Protein AF-A0A963B885-F1 (afdb_monomer_lite)

Foldseek 3Di:
DVLLVVLLVCLVVVNLVSNLVSLVVLLVVLVVCVVCLLVFFFPDPDDPDPPFTWGFDDKDKDKDAPPDDDPQLVVLQVVLVVCVVVVNNVVSQVSNVVSVIFMKMKTWIFRSVLSNVLSVVLSVCSVVVNSVVSNVSSVVRVVRTDIDMGRPVGGTDRNNVD

Sequence (162 aa):
MQNVRGARLAIFNGIPDKAQVYTDAAATRVVAALKDVDKYALDIKKPVQEGEEYVPMHASLGIVEGFVPDETKMKHIAKANEHLHKGETKKAVEVLKLGAIDVALSTELVPLKSAKSHIDEAVRLIGDGKYYEANLALKALEDAVVIETFAVDAIPKTKAGS

Secondary structure (DSSP, 8-state):
-HHHHHHHHHHHTT-HHHHHHHHHHHHHHHHHHHHTHHHH-B--SS-SSTT--EEEEEEEEEEE------HHHHHHHHHHHHHHHTT-HHHHHHHHHHTT-EEEEEEEEEEHHHHHHHHHHHHHHHHTT-HHHHHHHHHHHHHTPEEEEEEGGGPPPBGGG-

pLDDT: mean 93.11, std 7.22, range [56.59, 98.81]

Radius of gyration: 20.45 Å; chains: 1; bounding box: 46×26×53 Å

Structure (mmCIF, N/CA/C/O backbone):
data_AF-A0A963B885-F1
#
_entry.id   AF-A0A963B885-F1
#
loop_
_atom_site.group_PDB
_atom_site.id
_atom_site.type_symbol
_atom_site.label_atom_id
_atom_site.label_alt_id
_atom_site.label_comp_id
_atom_site.label_asym_id
_atom_site.label_entity_id
_atom_site.label_seq_id
_atom_site.pdbx_PDB_ins_code
_atom_site.Cartn_x
_atom_site.Cartn_y
_atom_site.Cartn_z
_atom_site.occupancy
_atom_site.B_iso_or_equiv
_atom_site.auth_seq_id
_atom_site.auth_comp_id
_atom_site.auth_asym_id
_atom_site.auth_atom_id
_atom_site.pdbx_PDB_model_num
ATOM 1 N N . MET A 1 1 ? -1.799 1.175 6.228 1.00 93.81 1 MET A N 1
ATOM 2 C CA . MET A 1 1 ? -1.186 -0.123 6.595 1.00 93.81 1 MET A CA 1
ATOM 3 C C . MET A 1 1 ? -0.156 -0.074 7.724 1.00 93.81 1 MET A C 1
ATOM 5 O O . MET A 1 1 ? -0.292 -0.874 8.636 1.00 93.81 1 MET A O 1
ATOM 9 N N . GLN A 1 2 ? 0.838 0.828 7.751 1.00 95.94 2 GLN A N 1
ATOM 10 C CA . GLN A 1 2 ? 1.865 0.809 8.819 1.00 95.94 2 GLN A CA 1
ATOM 11 C C . GLN A 1 2 ? 1.286 0.843 10.248 1.00 95.94 2 GLN A C 1
ATOM 13 O O . GLN A 1 2 ? 1.684 0.034 11.079 1.00 95.94 2 GLN A O 1
ATOM 18 N N . ASN A 1 3 ? 0.314 1.719 10.528 1.00 98.12 3 ASN A N 1
ATOM 19 C CA . ASN A 1 3 ? -0.322 1.741 11.851 1.00 98.12 3 ASN A CA 1
ATOM 20 C C . ASN A 1 3 ? -1.171 0.494 12.129 1.00 98.12 3 ASN A C 1
ATOM 22 O O . ASN A 1 3 ? -1.257 0.084 13.272 1.00 98.12 3 ASN A O 1
ATOM 26 N N . VAL A 1 4 ? -1.765 -0.133 11.109 1.00 98.12 4 VAL A N 1
ATOM 27 C CA . VAL A 1 4 ? -2.512 -1.395 11.273 1.00 98.12 4 VAL A CA 1
ATOM 28 C C . VAL A 1 4 ? -1.558 -2.478 11.786 1.00 98.12 4 VAL A C 1
ATOM 30 O O . VAL A 1 4 ? -1.791 -3.047 12.850 1.00 98.12 4 VAL A O 1
ATOM 33 N N . ARG A 1 5 ? -0.406 -2.652 11.120 1.00 97.94 5 ARG A N 1
ATOM 34 C CA . ARG A 1 5 ? 0.671 -3.562 11.556 1.00 97.94 5 ARG A CA 1
ATOM 35 C C . ARG A 1 5 ? 1.181 -3.205 12.959 1.00 97.94 5 ARG A C 1
ATOM 37 O O . ARG A 1 5 ? 1.343 -4.080 13.806 1.00 97.94 5 ARG A O 1
ATOM 44 N N . GLY A 1 6 ? 1.395 -1.913 13.220 1.00 98.44 6 GLY A N 1
ATOM 45 C CA . GLY A 1 6 ? 1.826 -1.402 14.525 1.00 98.44 6 GLY A CA 1
ATOM 46 C C . GLY A 1 6 ? 0.830 -1.690 15.652 1.00 98.44 6 GLY A C 1
ATOM 47 O O . GLY A 1 6 ? 1.240 -2.111 16.730 1.00 98.44 6 GLY A O 1
ATOM 48 N N . ALA A 1 7 ? -0.470 -1.532 15.396 1.00 98.69 7 ALA A N 1
ATOM 49 C CA . ALA A 1 7 ? -1.534 -1.832 16.348 1.00 98.69 7 ALA A CA 1
ATOM 50 C C . ALA A 1 7 ? -1.575 -3.324 16.691 1.00 98.69 7 ALA A C 1
ATOM 52 O O . ALA A 1 7 ? -1.591 -3.675 17.869 1.00 98.69 7 ALA A O 1
ATOM 53 N N . ARG A 1 8 ? -1.498 -4.204 15.682 1.00 98.56 8 ARG A N 1
ATOM 54 C CA . ARG A 1 8 ? -1.442 -5.660 15.894 1.00 98.56 8 ARG A CA 1
ATOM 55 C C . ARG A 1 8 ? -0.245 -6.062 16.759 1.00 98.56 8 ARG A C 1
ATOM 57 O O . ARG A 1 8 ? -0.405 -6.814 17.715 1.00 98.56 8 ARG A O 1
ATOM 64 N N . LEU A 1 9 ? 0.943 -5.520 16.477 1.00 98.56 9 LEU A N 1
ATOM 65 C CA . LEU A 1 9 ? 2.138 -5.764 17.294 1.00 98.56 9 LEU A CA 1
ATOM 66 C C . LEU A 1 9 ? 1.984 -5.232 18.726 1.00 98.56 9 LEU A C 1
ATOM 68 O O . LEU A 1 9 ? 2.373 -5.907 19.675 1.00 98.56 9 LEU A O 1
ATOM 72 N N . ALA A 1 10 ? 1.407 -4.042 18.900 1.00 98.56 10 ALA A N 1
ATOM 73 C CA . ALA A 1 10 ? 1.169 -3.464 20.220 1.00 98.56 10 ALA A CA 1
ATOM 74 C C . ALA A 1 10 ? 0.186 -4.301 21.057 1.00 98.56 10 ALA A C 1
ATOM 76 O O . ALA A 1 10 ? 0.433 -4.492 22.247 1.00 98.56 10 ALA A O 1
ATOM 77 N N . ILE A 1 11 ? -0.864 -4.853 20.433 1.00 98.25 11 ILE A N 1
ATOM 78 C CA . ILE A 1 11 ? -1.796 -5.800 21.067 1.00 98.25 11 ILE A CA 1
ATOM 79 C C . ILE A 1 11 ? -1.035 -7.010 21.623 1.00 98.25 11 ILE A C 1
ATOM 81 O O . ILE A 1 11 ? -1.131 -7.298 22.814 1.00 98.25 11 ILE A O 1
ATOM 85 N N . PHE A 1 12 ? -0.241 -7.692 20.791 1.00 97.19 12 PHE A N 1
ATOM 86 C CA . PHE A 1 12 ? 0.478 -8.901 21.216 1.00 97.19 12 PHE A CA 1
ATOM 87 C C . PHE A 1 12 ? 1.560 -8.636 22.263 1.00 97.19 12 PHE A C 1
ATOM 89 O O . PHE A 1 12 ? 1.823 -9.493 23.102 1.00 97.19 12 PHE A O 1
ATOM 96 N N . ASN A 1 13 ? 2.153 -7.444 22.249 1.00 98.06 13 ASN A N 1
ATOM 97 C CA . ASN A 1 13 ? 3.158 -7.044 23.228 1.00 98.06 13 ASN A CA 1
ATOM 98 C C . ASN A 1 13 ? 2.553 -6.536 24.549 1.00 98.06 13 ASN A C 1
ATOM 100 O O . ASN A 1 13 ? 3.296 -6.061 25.406 1.00 98.06 13 ASN A O 1
ATOM 104 N N . GLY A 1 14 ? 1.227 -6.602 24.720 1.00 97.31 14 GLY A N 1
ATOM 105 C CA . GLY A 1 14 ? 0.556 -6.168 25.945 1.00 97.31 14 GLY A CA 1
ATOM 106 C C . GLY A 1 14 ? 0.586 -4.653 26.156 1.00 97.31 14 GLY A C 1
ATOM 107 O O . GLY A 1 14 ? 0.612 -4.198 27.295 1.00 97.31 14 GLY A O 1
ATOM 108 N N . ILE A 1 15 ? 0.599 -3.865 25.073 1.00 97.75 15 ILE A N 1
ATOM 109 C CA . ILE A 1 15 ? 0.635 -2.395 25.115 1.00 97.75 15 ILE A CA 1
ATOM 110 C C . ILE A 1 15 ? -0.640 -1.815 24.468 1.00 97.75 15 ILE A C 1
ATOM 112 O O . ILE A 1 15 ? -0.565 -1.185 23.404 1.00 97.75 15 ILE A O 1
ATOM 116 N N . PRO A 1 16 ? -1.826 -2.029 25.070 1.00 93.75 16 PRO A N 1
ATOM 117 C CA . PRO A 1 16 ? -3.112 -1.681 24.461 1.00 93.75 16 PRO A CA 1
ATOM 118 C C . PRO A 1 16 ? -3.268 -0.179 24.187 1.00 93.75 16 PRO A C 1
ATOM 120 O O . PRO A 1 16 ? -3.799 0.188 23.143 1.00 93.75 16 PRO A O 1
ATOM 123 N N . ASP A 1 17 ? -2.700 0.692 25.025 1.00 97.12 17 ASP A N 1
ATOM 124 C CA . ASP A 1 17 ? -2.729 2.146 24.802 1.00 97.12 17 ASP A CA 1
ATOM 125 C C . ASP A 1 17 ? -2.064 2.535 23.473 1.00 97.12 17 ASP A C 1
ATOM 127 O O . ASP A 1 17 ? -2.566 3.371 22.722 1.00 97.12 17 ASP A O 1
ATOM 131 N N . LYS A 1 18 ? -0.945 1.881 23.124 1.00 98.19 18 LYS A N 1
ATOM 132 C CA . LYS A 1 18 ? -0.294 2.095 21.823 1.00 98.19 18 LYS A CA 1
ATOM 133 C C . LYS A 1 18 ? -1.115 1.504 20.684 1.00 98.19 18 LYS A C 1
ATOM 135 O O . LYS A 1 18 ? -1.148 2.094 19.606 1.00 98.19 18 LYS A O 1
ATOM 140 N N . ALA A 1 19 ? -1.773 0.366 20.905 1.00 98.50 19 ALA A N 1
ATOM 141 C CA . ALA A 1 19 ? -2.658 -0.217 19.904 1.00 98.50 19 ALA A CA 1
ATOM 142 C C . ALA A 1 19 ? -3.811 0.729 19.555 1.00 98.50 19 ALA A C 1
ATOM 144 O O . ALA A 1 19 ? -4.089 0.924 18.371 1.00 98.50 19 ALA A O 1
ATOM 145 N N . GLN A 1 20 ? -4.409 1.374 20.561 1.00 98.31 20 GLN A N 1
ATOM 146 C CA . GLN A 1 20 ? -5.441 2.391 20.375 1.00 98.31 20 GLN A CA 1
ATOM 147 C C . GLN A 1 20 ? -4.910 3.567 19.546 1.00 98.31 20 GLN A C 1
ATOM 149 O O . GLN A 1 20 ? -5.459 3.864 18.489 1.00 98.31 20 GLN A O 1
ATOM 154 N N . VAL A 1 21 ? -3.771 4.154 19.943 1.00 98.56 21 VAL A N 1
ATOM 155 C CA . VAL A 1 21 ? -3.140 5.272 19.213 1.00 98.56 21 VAL A CA 1
ATOM 156 C C . VAL A 1 21 ? -2.901 4.931 17.742 1.00 98.56 21 VAL A C 1
ATOM 158 O O . VAL A 1 21 ? -3.214 5.724 16.854 1.00 98.56 21 VAL A O 1
ATOM 161 N N . TYR A 1 22 ? -2.353 3.749 17.456 1.00 98.75 22 TYR A N 1
ATOM 162 C CA . TYR A 1 22 ? -2.125 3.324 16.080 1.00 98.75 22 TYR A CA 1
ATOM 163 C C . TYR A 1 22 ? -3.439 3.112 15.315 1.00 98.75 22 TYR A C 1
ATOM 165 O O . TYR A 1 22 ? -3.549 3.534 14.160 1.00 98.75 22 TYR A O 1
ATOM 173 N N . THR A 1 23 ? -4.443 2.503 15.942 1.00 98.62 23 THR A N 1
ATOM 174 C CA . THR A 1 23 ? -5.729 2.217 15.294 1.00 98.62 23 THR A CA 1
ATOM 175 C C . THR A 1 23 ? -6.499 3.506 14.992 1.00 98.62 23 THR A C 1
ATOM 177 O O . THR A 1 23 ? -6.944 3.688 13.860 1.00 98.62 23 THR A O 1
ATOM 180 N N . ASP A 1 24 ? -6.525 4.474 15.908 1.00 98.62 24 ASP A N 1
ATOM 181 C CA . ASP A 1 24 ? -7.136 5.796 15.691 1.00 98.62 24 ASP A CA 1
ATOM 182 C C . ASP A 1 24 ? -6.426 6.583 14.584 1.00 98.62 24 ASP A C 1
ATOM 184 O O . ASP A 1 24 ? -7.038 7.247 13.736 1.00 98.62 24 ASP A O 1
ATOM 188 N N . ALA A 1 25 ? -5.099 6.466 14.535 1.00 98.62 25 ALA A N 1
ATOM 189 C CA . ALA A 1 25 ? -4.297 7.071 13.488 1.00 98.62 25 ALA A CA 1
ATOM 190 C C . ALA A 1 25 ? -4.527 6.397 12.120 1.00 98.62 25 ALA A C 1
ATOM 192 O O . ALA A 1 25 ? -4.359 7.046 11.081 1.00 98.62 25 ALA A O 1
ATOM 193 N N . ALA A 1 26 ? -4.887 5.110 12.082 1.00 98.25 26 ALA A N 1
ATOM 194 C CA . ALA A 1 26 ? -5.348 4.433 10.870 1.00 98.25 26 ALA A CA 1
ATOM 195 C C . ALA A 1 26 ? -6.760 4.899 10.477 1.00 98.25 26 ALA A C 1
ATOM 197 O O . ALA A 1 26 ? -6.972 5.221 9.308 1.00 98.25 26 ALA A O 1
ATOM 198 N N . ALA A 1 27 ? -7.674 5.029 11.445 1.00 98.44 27 ALA A N 1
ATOM 199 C CA . ALA A 1 27 ? -9.052 5.481 11.241 1.00 98.44 27 ALA A CA 1
ATOM 200 C C . ALA A 1 27 ? -9.101 6.891 10.635 1.00 98.44 27 ALA A C 1
ATOM 202 O O . ALA A 1 27 ? -9.765 7.140 9.629 1.00 98.44 27 ALA A O 1
ATOM 203 N N . THR A 1 28 ? -8.290 7.801 11.173 1.00 98.31 28 THR A N 1
ATOM 204 C CA . THR A 1 28 ? -8.151 9.161 10.635 1.00 98.31 28 THR A CA 1
ATOM 205 C C . THR A 1 28 ? -7.672 9.144 9.179 1.00 98.31 28 THR A C 1
ATOM 207 O O . THR A 1 28 ? -8.198 9.866 8.331 1.00 98.31 28 THR A O 1
ATOM 210 N N . ARG A 1 29 ? -6.684 8.295 8.862 1.00 96.38 29 ARG A N 1
ATOM 211 C CA . ARG A 1 29 ? -6.100 8.217 7.514 1.00 96.38 29 ARG A CA 1
ATOM 212 C C . ARG A 1 29 ? -7.047 7.591 6.497 1.00 96.38 29 ARG A C 1
ATOM 214 O O . ARG A 1 29 ? -7.102 8.086 5.378 1.00 96.38 29 ARG A O 1
ATOM 221 N N . VAL A 1 30 ? -7.790 6.543 6.858 1.00 96.38 30 VAL A N 1
ATOM 222 C CA . VAL A 1 30 ? -8.735 5.911 5.921 1.00 96.38 30 VAL A CA 1
ATOM 223 C C . VAL A 1 30 ? -9.912 6.838 5.608 1.00 96.38 30 VAL A C 1
ATOM 225 O O . VAL A 1 30 ? -10.336 6.915 4.460 1.00 96.38 30 VAL A O 1
ATOM 228 N N . VAL A 1 31 ? -10.372 7.638 6.578 1.00 96.94 31 VAL A N 1
ATOM 229 C CA . VAL A 1 31 ? -11.375 8.690 6.334 1.00 96.94 31 VAL A CA 1
ATOM 230 C C . VAL A 1 31 ? -10.840 9.765 5.388 1.00 96.94 31 VAL A C 1
ATOM 232 O O . VAL A 1 31 ? -11.565 10.201 4.497 1.00 96.94 31 VAL A O 1
ATOM 235 N N . ALA A 1 32 ? -9.586 10.193 5.552 1.00 95.50 32 ALA A N 1
ATOM 236 C CA . ALA A 1 32 ? -8.964 11.130 4.617 1.00 95.50 32 ALA A CA 1
ATOM 237 C C . ALA A 1 32 ? -8.843 10.525 3.207 1.00 95.50 32 ALA A C 1
ATOM 239 O O . ALA A 1 32 ? -9.246 11.162 2.240 1.00 95.50 32 ALA A O 1
ATOM 240 N N . ALA A 1 33 ? -8.384 9.275 3.097 1.00 93.88 33 ALA A N 1
ATOM 241 C CA . ALA A 1 33 ? -8.265 8.576 1.818 1.00 93.88 33 ALA A CA 1
ATOM 242 C C . ALA A 1 33 ? -9.614 8.437 1.096 1.00 93.88 33 ALA A C 1
ATOM 244 O O . ALA A 1 33 ? -9.674 8.621 -0.113 1.00 93.88 33 ALA A O 1
ATOM 245 N N . LEU A 1 34 ? -10.704 8.185 1.829 1.00 94.44 34 LEU A N 1
ATOM 246 C CA . LEU A 1 34 ? -12.054 8.132 1.262 1.00 94.44 34 LEU A CA 1
ATOM 247 C C . LEU A 1 34 ? -12.532 9.479 0.704 1.00 94.44 34 LEU A C 1
ATOM 249 O O . LEU A 1 34 ? -13.272 9.492 -0.273 1.00 94.44 34 LEU A O 1
ATOM 253 N N . LYS A 1 35 ? -12.121 10.611 1.290 1.00 94.94 35 LYS A N 1
ATOM 254 C CA . LYS A 1 35 ? -12.469 11.947 0.765 1.00 94.94 35 LYS A CA 1
ATOM 255 C C . LYS A 1 35 ? -11.763 12.256 -0.551 1.00 94.94 35 LYS A C 1
ATOM 257 O O . LYS A 1 35 ? -12.312 12.970 -1.381 1.00 94.94 35 LYS A O 1
ATOM 262 N N . ASP A 1 36 ? -10.556 11.729 -0.718 1.00 93.25 36 ASP A N 1
ATOM 263 C CA . ASP A 1 36 ? -9.730 11.921 -1.907 1.00 93.25 36 ASP A CA 1
ATOM 264 C C . ASP A 1 36 ? -9.739 10.692 -2.834 1.00 93.25 36 ASP A C 1
ATOM 266 O O . ASP A 1 36 ? -8.868 10.566 -3.695 1.00 93.25 36 ASP A O 1
ATOM 270 N N . VAL A 1 37 ? -10.707 9.780 -2.674 1.00 91.94 37 VAL A N 1
ATOM 271 C CA . VAL A 1 37 ? -10.699 8.475 -3.350 1.00 91.94 37 VAL A CA 1
ATOM 272 C C . VAL A 1 37 ? -10.619 8.610 -4.866 1.00 91.94 37 VAL A C 1
ATOM 274 O O . VAL A 1 37 ? -9.783 7.956 -5.477 1.00 91.94 37 VAL A O 1
ATOM 277 N N . ASP A 1 38 ? -11.360 9.539 -5.469 1.00 90.31 38 ASP A N 1
ATOM 278 C CA . ASP A 1 38 ? -11.358 9.739 -6.923 1.00 90.31 38 ASP A CA 1
ATOM 279 C C . ASP A 1 38 ? -9.975 10.130 -7.470 1.00 90.31 38 ASP A C 1
ATOM 281 O O . ASP A 1 38 ? -9.634 9.812 -8.610 1.00 90.31 38 ASP A O 1
ATOM 285 N N . LYS A 1 39 ? -9.142 10.792 -6.655 1.00 91.38 39 LYS A N 1
ATOM 286 C CA . LYS A 1 39 ? -7.793 11.222 -7.056 1.00 91.38 39 LYS A CA 1
ATOM 287 C C . LYS A 1 39 ? -6.816 10.056 -7.144 1.00 91.38 39 LYS A C 1
ATOM 289 O O . LYS A 1 39 ? -5.882 10.121 -7.943 1.00 91.38 39 LYS A O 1
ATOM 294 N N . TYR A 1 40 ? -7.006 9.031 -6.316 1.00 90.81 40 TYR A N 1
ATOM 295 C CA . TYR A 1 40 ? -6.012 7.978 -6.101 1.00 90.81 40 TYR A CA 1
ATOM 296 C C . TYR A 1 40 ? -6.493 6.579 -6.479 1.00 90.81 40 TYR A C 1
ATOM 298 O O . TYR A 1 40 ? -5.657 5.715 -6.735 1.00 90.81 40 TYR A O 1
ATOM 306 N N . ALA A 1 41 ? -7.803 6.340 -6.523 1.00 92.44 41 ALA A N 1
ATOM 307 C CA . ALA A 1 41 ? -8.358 5.055 -6.907 1.00 92.44 41 ALA A CA 1
ATOM 308 C C . ALA A 1 41 ? -7.989 4.744 -8.354 1.00 92.44 41 ALA A C 1
ATOM 310 O O . ALA A 1 41 ? -8.156 5.587 -9.241 1.00 92.44 41 ALA A O 1
ATOM 311 N N . LEU A 1 42 ? -7.468 3.542 -8.583 1.00 90.44 42 LEU A N 1
ATOM 312 C CA . LEU A 1 42 ? -7.129 3.080 -9.923 1.00 90.44 42 LEU A CA 1
ATOM 313 C C . LEU A 1 42 ? -8.396 2.644 -10.657 1.00 90.44 42 LEU A C 1
ATOM 315 O O . LEU A 1 42 ? -9.245 1.950 -10.094 1.00 90.44 42 LEU A O 1
ATOM 319 N N . ASP A 1 43 ? -8.493 2.998 -11.935 1.00 87.62 43 ASP A N 1
ATOM 320 C CA . ASP A 1 43 ? -9.496 2.438 -12.837 1.00 87.62 43 ASP A CA 1
ATOM 321 C C . ASP A 1 43 ? -9.054 1.039 -13.290 1.00 87.62 43 ASP A C 1
ATOM 323 O O . ASP A 1 43 ? -8.444 0.836 -14.345 1.00 87.62 43 ASP A O 1
ATOM 327 N N . ILE A 1 44 ? -9.284 0.056 -12.418 1.00 83.00 44 ILE A N 1
ATOM 328 C CA . ILE A 1 44 ? -9.008 -1.351 -12.697 1.00 83.00 44 ILE A CA 1
ATOM 329 C C . ILE A 1 44 ? -10.242 -2.016 -13.307 1.00 83.00 44 ILE A C 1
ATOM 331 O O . ILE A 1 44 ? -11.338 -1.985 -12.756 1.00 83.00 44 ILE A O 1
ATOM 335 N N . LYS A 1 45 ? -10.056 -2.698 -14.443 1.00 69.38 45 LYS A N 1
ATOM 336 C CA . LYS A 1 45 ? -11.156 -3.337 -15.193 1.00 69.38 45 LYS A CA 1
ATOM 337 C C . LYS A 1 45 ? -11.874 -4.459 -14.431 1.00 69.38 45 LYS A C 1
ATOM 339 O O . LYS A 1 45 ? -12.939 -4.892 -14.864 1.00 69.38 45 LYS A O 1
ATOM 344 N N . LYS A 1 46 ? -11.267 -4.988 -13.365 1.00 68.38 46 LYS A N 1
ATOM 345 C CA . LYS A 1 46 ? -11.785 -6.103 -12.561 1.00 68.38 46 LYS A CA 1
ATOM 346 C C . LYS A 1 46 ? -11.469 -5.868 -11.080 1.00 68.38 46 LYS A C 1
ATOM 348 O O . LYS A 1 46 ? -10.456 -6.376 -10.605 1.00 68.38 46 LYS A O 1
ATOM 353 N N . PRO A 1 47 ? -12.281 -5.088 -10.352 1.00 64.81 47 PRO A N 1
ATOM 354 C CA . PRO A 1 47 ? -12.150 -5.037 -8.903 1.00 64.81 47 PRO A CA 1
ATOM 355 C C . PRO A 1 47 ? -12.391 -6.440 -8.327 1.00 64.81 47 PRO A C 1
ATOM 357 O O . PRO A 1 47 ? -13.302 -7.144 -8.764 1.00 64.81 47 PRO A O 1
ATOM 360 N N . VAL A 1 48 ? -11.562 -6.861 -7.367 1.00 68.81 48 VAL A N 1
ATOM 361 C CA . VAL A 1 48 ? -11.685 -8.189 -6.729 1.00 68.81 48 VAL A CA 1
ATOM 362 C C . VAL A 1 48 ? -12.999 -8.297 -5.942 1.00 68.81 48 VAL A C 1
ATOM 364 O O . VAL A 1 48 ? -13.542 -9.390 -5.791 1.00 68.81 48 VAL A O 1
ATOM 367 N N . GLN A 1 49 ? -13.543 -7.163 -5.491 1.00 73.44 49 GLN A N 1
ATOM 368 C CA . GLN A 1 49 ? -14.833 -7.058 -4.815 1.00 73.44 49 GLN A CA 1
ATOM 369 C C . GLN A 1 49 ? -15.683 -5.935 -5.418 1.00 73.44 49 GLN A C 1
ATOM 371 O O . GLN A 1 49 ? -15.201 -4.832 -5.680 1.00 73.44 49 GLN A O 1
ATOM 376 N N . GLU A 1 50 ? -16.966 -6.218 -5.641 1.00 76.75 50 GLU A N 1
ATOM 377 C CA . GLU A 1 50 ? -17.911 -5.251 -6.195 1.00 76.75 50 GLU A CA 1
ATOM 378 C C . GLU A 1 50 ? -18.142 -4.081 -5.228 1.00 76.75 50 GLU A C 1
ATOM 380 O O . GLU A 1 50 ? -18.285 -4.262 -4.020 1.00 76.75 50 GLU A O 1
ATOM 385 N N . GLY A 1 51 ? -18.176 -2.860 -5.764 1.00 81.69 51 GLY A N 1
ATOM 386 C CA . GLY A 1 51 ? -18.404 -1.647 -4.979 1.00 81.69 51 GLY A CA 1
ATOM 387 C C . GLY A 1 51 ? -17.192 -1.147 -4.186 1.00 81.69 51 GLY A C 1
ATOM 388 O O . GLY A 1 51 ? -17.325 -0.118 -3.515 1.00 81.69 51 GLY A O 1
ATOM 389 N N . GLU A 1 52 ? -16.037 -1.812 -4.270 1.00 89.19 52 GLU A N 1
ATOM 390 C CA . GLU A 1 52 ? -14.783 -1.346 -3.675 1.00 89.19 52 GLU A CA 1
ATOM 391 C C . GLU A 1 52 ? -14.026 -0.364 -4.570 1.00 89.19 52 GLU A C 1
ATOM 393 O O . GLU A 1 52 ? -14.033 -0.452 -5.799 1.00 89.19 52 GLU A O 1
ATOM 398 N N . GLU A 1 53 ? -13.329 0.557 -3.911 1.00 91.38 53 GLU A N 1
ATOM 399 C CA . GLU A 1 53 ? -12.379 1.473 -4.533 1.00 91.38 53 GLU A CA 1
ATOM 400 C C . GLU A 1 53 ? -10.974 1.100 -4.077 1.00 91.38 53 GLU A C 1
ATOM 402 O O . GLU A 1 53 ? -10.685 1.093 -2.875 1.00 91.38 53 GLU A O 1
ATOM 407 N N . TYR A 1 54 ? -10.104 0.794 -5.037 1.00 92.94 54 TYR A N 1
ATOM 408 C CA . TYR A 1 54 ? -8.754 0.321 -4.765 1.00 92.94 54 TYR A CA 1
ATOM 409 C C . TYR A 1 54 ? -7.747 1.453 -4.892 1.00 92.94 54 TYR A C 1
ATOM 411 O O . TYR A 1 54 ? -7.520 1.981 -5.983 1.00 92.94 54 TYR A O 1
ATOM 419 N N . VAL A 1 55 ? -7.113 1.792 -3.772 1.00 93.75 55 VAL A N 1
ATOM 420 C CA . VAL A 1 55 ? -6.064 2.814 -3.721 1.00 93.75 55 VAL A CA 1
ATOM 421 C C . VAL A 1 55 ? -4.693 2.152 -3.561 1.00 93.75 55 VAL A C 1
ATOM 423 O O . VAL A 1 55 ? -4.516 1.347 -2.640 1.00 93.75 55 VAL A O 1
ATOM 426 N N . PRO A 1 56 ? -3.708 2.489 -4.415 1.00 93.44 56 PRO A N 1
ATOM 427 C CA . PRO A 1 56 ? -2.354 1.977 -4.298 1.00 93.44 56 PRO A CA 1
ATOM 428 C C . PRO A 1 56 ? -1.654 2.643 -3.110 1.00 93.44 56 PRO A C 1
ATOM 430 O O . PRO A 1 56 ? -1.597 3.869 -3.011 1.00 93.44 56 PRO A O 1
ATOM 433 N N . MET A 1 57 ? -1.116 1.842 -2.192 1.00 90.88 57 MET A N 1
ATOM 434 C CA . MET A 1 57 ? -0.417 2.337 -0.995 1.00 90.88 57 MET A CA 1
ATOM 435 C C . MET A 1 57 ? 1.100 2.182 -1.063 1.00 90.88 57 MET A C 1
ATOM 437 O O . MET A 1 57 ? 1.833 2.993 -0.496 1.00 90.88 57 MET A O 1
ATOM 441 N N . HIS A 1 58 ? 1.572 1.135 -1.728 1.00 91.50 58 HIS A N 1
ATOM 442 C CA . HIS A 1 58 ? 2.987 0.864 -1.928 1.00 91.50 58 HIS A CA 1
ATOM 443 C C . HIS A 1 58 ? 3.200 0.391 -3.358 1.00 91.50 58 HIS A C 1
ATOM 445 O O . HIS A 1 58 ? 2.343 -0.299 -3.908 1.00 91.50 58 HIS A O 1
ATOM 451 N N . ALA A 1 59 ? 4.329 0.762 -3.952 1.00 92.25 59 ALA A N 1
ATOM 452 C CA . ALA A 1 59 ? 4.699 0.340 -5.288 1.00 92.25 59 ALA A CA 1
ATOM 453 C C . ALA A 1 59 ? 6.193 0.016 -5.346 1.00 92.25 59 ALA A C 1
ATOM 455 O O . ALA A 1 59 ? 7.012 0.707 -4.737 1.00 92.25 59 ALA A O 1
ATOM 456 N N . SER A 1 60 ? 6.535 -1.023 -6.097 1.00 94.06 60 SER A N 1
ATOM 457 C CA . SER A 1 60 ? 7.901 -1.462 -6.351 1.00 94.06 60 SER A CA 1
ATOM 458 C C . SER A 1 60 ? 8.083 -1.783 -7.833 1.00 94.06 60 SER A C 1
ATOM 460 O O . SER A 1 60 ? 7.138 -2.157 -8.528 1.00 94.06 60 SER A O 1
ATOM 462 N N . LEU A 1 61 ? 9.307 -1.606 -8.329 1.00 92.75 61 LEU A N 1
ATOM 463 C CA . LEU A 1 61 ? 9.677 -1.992 -9.687 1.00 92.75 61 LEU A CA 1
ATOM 464 C C . LEU A 1 61 ? 10.370 -3.352 -9.654 1.00 92.75 61 LEU A C 1
ATOM 466 O O . LEU A 1 61 ? 11.368 -3.528 -8.956 1.00 92.75 61 LEU A O 1
ATOM 470 N N . GLY A 1 62 ? 9.840 -4.298 -10.420 1.00 93.19 62 GLY A N 1
ATOM 471 C CA . GLY A 1 62 ? 10.497 -5.555 -10.742 1.00 93.19 62 GLY A CA 1
ATOM 472 C C . GLY A 1 62 ? 11.292 -5.406 -12.033 1.00 93.19 62 GLY A C 1
ATOM 473 O O . GLY A 1 62 ? 10.764 -4.904 -13.025 1.00 93.19 62 GLY A O 1
ATOM 474 N N . ILE A 1 63 ? 12.547 -5.849 -12.014 1.00 93.06 63 ILE A N 1
ATOM 475 C CA . ILE A 1 63 ? 13.411 -5.928 -13.194 1.00 93.06 63 ILE A CA 1
ATOM 476 C C . ILE A 1 63 ? 13.683 -7.403 -13.456 1.00 93.06 63 ILE A C 1
ATOM 478 O O . ILE A 1 63 ? 14.130 -8.120 -12.559 1.00 93.06 63 ILE A O 1
ATOM 482 N N . VAL A 1 64 ? 13.406 -7.849 -14.677 1.00 92.06 64 VAL A N 1
ATOM 483 C CA . VAL A 1 64 ? 13.656 -9.221 -15.116 1.00 92.06 64 VAL A CA 1
ATOM 484 C C . VAL A 1 64 ? 14.640 -9.180 -16.273 1.00 92.06 64 VAL A C 1
ATOM 486 O O . VAL A 1 64 ? 14.346 -8.649 -17.341 1.00 92.06 64 VAL A O 1
ATOM 489 N N . GLU A 1 65 ? 15.825 -9.739 -16.050 1.00 92.81 65 GLU A N 1
ATOM 490 C CA . GLU A 1 65 ? 16.863 -9.872 -17.064 1.00 92.81 65 GLU A CA 1
ATOM 491 C C . GLU A 1 65 ? 17.760 -11.086 -16.784 1.00 92.81 65 GLU A C 1
ATOM 493 O O . GLU A 1 65 ? 17.707 -11.695 -15.716 1.00 92.81 65 GLU A O 1
ATOM 498 N N . GLY A 1 66 ? 18.625 -11.425 -17.742 1.00 90.94 66 GLY A N 1
ATOM 499 C CA . GLY A 1 66 ? 19.577 -12.529 -17.591 1.00 90.94 66 GLY A CA 1
ATOM 500 C C . GLY A 1 66 ? 20.852 -12.209 -16.798 1.00 90.94 66 GLY A C 1
ATOM 501 O O . GLY A 1 66 ? 21.649 -13.116 -16.598 1.00 90.94 66 GLY A O 1
ATOM 502 N N . PHE A 1 67 ? 21.107 -10.949 -16.417 1.00 88.56 67 PHE A N 1
ATOM 503 C CA . PHE A 1 67 ? 22.339 -10.480 -15.740 1.00 88.56 67 PHE A CA 1
ATOM 504 C C . PHE A 1 67 ? 23.675 -10.839 -16.422 1.00 88.56 67 PHE A C 1
ATOM 506 O O . PHE A 1 67 ? 24.747 -10.629 -15.859 1.00 88.56 67 PHE A O 1
ATOM 513 N N . VAL A 1 68 ? 23.634 -11.343 -17.657 1.00 91.19 68 VAL A N 1
ATOM 514 C CA . VAL A 1 68 ? 24.815 -11.567 -18.492 1.00 91.19 68 VAL A CA 1
ATOM 515 C C . VAL A 1 68 ? 25.194 -10.246 -19.173 1.00 91.19 68 VAL A C 1
ATOM 517 O O . VAL A 1 68 ? 24.324 -9.652 -19.831 1.00 91.19 68 VAL A O 1
ATOM 520 N N . PRO A 1 69 ? 26.448 -9.774 -19.023 1.00 86.56 69 PRO A N 1
ATOM 521 C CA . PRO A 1 69 ? 26.951 -8.616 -19.750 1.00 86.56 69 PRO A CA 1
ATOM 522 C C . PRO A 1 69 ? 26.962 -8.873 -21.257 1.00 86.56 69 PRO A C 1
ATOM 524 O O . PRO A 1 69 ? 27.464 -9.895 -21.717 1.00 86.56 69 PRO A O 1
ATOM 527 N N . ASP A 1 70 ? 26.432 -7.921 -22.016 1.00 89.12 70 ASP A N 1
ATOM 528 C CA . ASP A 1 70 ? 26.391 -7.953 -23.476 1.00 89.12 70 ASP A CA 1
ATOM 529 C C . ASP A 1 70 ? 26.497 -6.518 -24.016 1.00 89.12 70 ASP A C 1
ATOM 531 O O . ASP A 1 70 ? 25.876 -5.594 -23.483 1.00 89.12 70 ASP A O 1
ATOM 535 N N . GLU A 1 71 ? 27.296 -6.308 -25.066 1.00 92.81 71 GLU A N 1
ATOM 536 C CA . GLU A 1 71 ? 27.517 -4.971 -25.634 1.00 92.81 71 GLU A CA 1
ATOM 537 C C . GLU A 1 71 ? 26.234 -4.350 -26.194 1.00 92.81 71 GLU A C 1
ATOM 539 O O . GLU A 1 71 ? 26.034 -3.136 -26.094 1.00 92.81 71 GLU A O 1
ATOM 544 N N . THR A 1 72 ? 25.350 -5.167 -26.769 1.00 92.00 72 THR A N 1
ATOM 545 C CA . THR A 1 72 ? 24.070 -4.697 -27.307 1.00 92.00 72 THR A CA 1
ATOM 546 C C . THR A 1 72 ? 23.156 -4.263 -26.166 1.00 92.00 72 THR A C 1
ATOM 548 O O . THR A 1 72 ? 22.633 -3.146 -26.189 1.00 92.00 72 THR A O 1
ATOM 551 N N . LYS A 1 73 ? 23.050 -5.072 -25.106 1.00 93.31 73 LYS A N 1
ATOM 552 C CA . LYS A 1 73 ? 22.332 -4.720 -23.875 1.00 93.31 73 LYS A CA 1
ATOM 553 C C . LYS A 1 73 ? 22.852 -3.416 -23.261 1.00 93.31 73 LYS A C 1
ATOM 555 O O . LYS A 1 73 ? 22.049 -2.544 -22.934 1.00 93.31 73 LYS A O 1
ATOM 560 N N . MET A 1 74 ? 24.170 -3.227 -23.154 1.00 94.12 74 MET A N 1
ATOM 561 C CA . MET A 1 74 ? 24.748 -1.986 -22.611 1.00 94.12 74 MET A CA 1
ATOM 562 C C . MET A 1 74 ? 24.351 -0.745 -23.425 1.00 94.12 74 MET A C 1
ATOM 564 O O . MET A 1 74 ? 24.049 0.298 -22.842 1.00 94.12 74 MET A O 1
ATOM 568 N N . LYS A 1 75 ? 24.282 -0.850 -24.760 1.00 96.50 75 LYS A N 1
ATOM 569 C CA . LYS A 1 75 ? 23.798 0.242 -25.626 1.00 96.50 75 LYS A CA 1
ATOM 570 C C . LYS A 1 75 ? 22.323 0.561 -25.373 1.00 96.50 75 LYS A C 1
ATOM 572 O O . LYS A 1 75 ? 21.958 1.736 -25.328 1.00 96.50 75 LYS A O 1
ATOM 577 N N . HIS A 1 76 ? 21.485 -0.458 -25.174 1.00 96.62 76 HIS A N 1
ATOM 578 C CA . HIS A 1 76 ? 20.081 -0.262 -24.807 1.00 96.62 76 HIS A CA 1
ATOM 579 C C . HIS A 1 76 ? 19.937 0.396 -23.429 1.00 96.62 76 HIS A C 1
ATOM 581 O O . HIS A 1 76 ? 19.188 1.361 -23.307 1.00 96.62 76 HIS A O 1
ATOM 587 N N . ILE A 1 77 ? 20.706 -0.027 -22.420 1.00 96.06 77 ILE A N 1
ATOM 588 C CA . ILE A 1 77 ? 20.712 0.613 -21.092 1.00 96.06 77 ILE A CA 1
ATOM 589 C C . ILE A 1 77 ? 21.119 2.090 -21.195 1.00 96.06 77 ILE A C 1
ATOM 591 O O . ILE A 1 77 ? 20.427 2.958 -20.664 1.00 96.06 77 ILE A O 1
ATOM 595 N N . ALA A 1 78 ? 22.204 2.400 -21.912 1.00 97.69 78 ALA A N 1
ATOM 596 C CA . ALA A 1 78 ? 22.657 3.780 -22.095 1.00 97.69 78 ALA A CA 1
ATOM 597 C C . ALA A 1 78 ? 21.574 4.654 -22.747 1.00 97.69 78 ALA A C 1
ATOM 599 O O . ALA A 1 78 ? 21.269 5.743 -22.261 1.00 97.69 78 ALA A O 1
ATOM 600 N N . LYS A 1 79 ? 20.922 4.145 -23.796 1.00 98.00 79 LYS A N 1
ATOM 601 C CA . LYS A 1 79 ? 19.845 4.865 -24.479 1.00 98.00 79 LYS A CA 1
ATOM 602 C C . LYS A 1 79 ? 18.573 4.991 -23.636 1.00 98.00 79 LYS A C 1
ATOM 604 O O . LYS A 1 79 ? 17.903 6.021 -23.690 1.00 98.00 79 LYS A O 1
ATOM 609 N N . ALA A 1 80 ? 18.248 3.989 -22.824 1.00 96.94 80 ALA A N 1
ATOM 610 C CA . ALA A 1 80 ? 17.164 4.089 -21.855 1.00 96.94 80 AL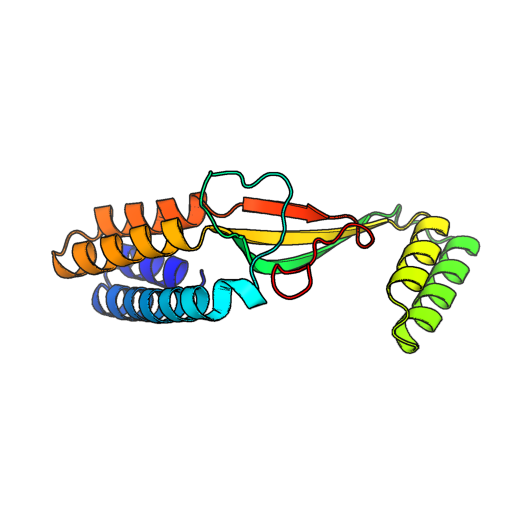A A CA 1
ATOM 611 C C . ALA A 1 80 ? 17.443 5.194 -20.823 1.00 96.94 80 ALA A C 1
ATOM 613 O O . ALA A 1 80 ? 16.559 6.007 -20.562 1.00 96.94 80 ALA A O 1
ATOM 614 N N . ASN A 1 81 ? 18.678 5.303 -20.318 1.00 97.81 81 ASN A N 1
ATOM 615 C CA . ASN A 1 81 ? 19.079 6.387 -19.416 1.00 97.81 81 ASN A CA 1
ATOM 616 C C . ASN A 1 81 ? 18.934 7.767 -20.072 1.00 97.81 81 ASN A C 1
ATOM 618 O O . ASN A 1 81 ? 18.417 8.687 -19.442 1.00 97.81 81 ASN A O 1
ATOM 622 N N . GLU A 1 82 ? 19.311 7.921 -21.347 1.00 98.38 82 GLU A N 1
ATOM 623 C CA . GLU A 1 82 ? 19.079 9.171 -22.087 1.00 98.38 82 GLU A CA 1
ATOM 624 C C . GLU A 1 82 ? 17.593 9.556 -22.137 1.00 98.38 82 GLU A C 1
ATOM 626 O O . GLU A 1 82 ? 17.257 10.730 -21.976 1.00 98.38 82 GLU A O 1
ATOM 631 N N . HIS A 1 83 ? 16.701 8.585 -22.356 1.00 97.62 83 HIS A N 1
ATOM 632 C CA . HIS A 1 83 ? 15.255 8.812 -22.335 1.00 97.62 83 HIS A CA 1
ATOM 633 C C . HIS A 1 83 ? 14.755 9.165 -20.927 1.00 97.62 83 HIS A C 1
ATOM 635 O O . HIS A 1 83 ? 13.979 10.109 -20.776 1.00 97.62 83 HIS A O 1
ATOM 641 N N . LEU A 1 84 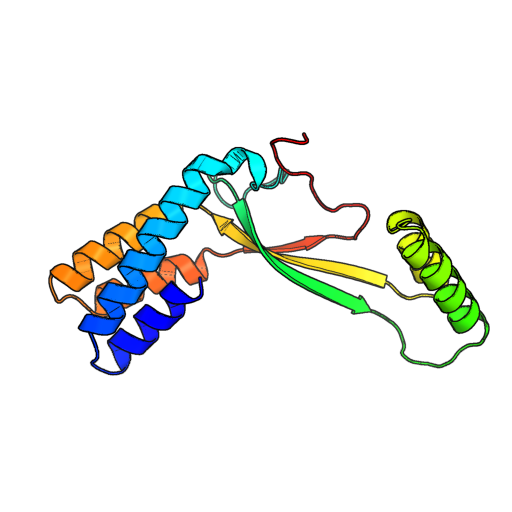? 15.236 8.480 -19.885 1.00 95.69 84 LEU A N 1
ATOM 642 C CA . LEU A 1 84 ? 14.884 8.785 -18.493 1.00 95.69 84 LEU A CA 1
ATOM 643 C C . LEU A 1 84 ? 15.310 10.201 -18.088 1.00 95.69 84 LEU A C 1
ATOM 645 O O . LEU A 1 84 ? 14.514 10.922 -17.489 1.00 95.69 84 LEU A O 1
ATOM 649 N N . HIS A 1 85 ? 16.506 10.650 -18.484 1.00 97.25 85 HIS A N 1
ATOM 650 C CA . HIS A 1 85 ? 16.971 12.023 -18.240 1.00 97.25 85 HIS A CA 1
ATOM 651 C C . HIS A 1 85 ? 16.086 13.094 -18.891 1.00 97.25 85 HIS A C 1
ATOM 653 O O . HIS A 1 85 ? 16.061 14.233 -18.430 1.00 97.25 85 HIS A O 1
ATOM 659 N N . LYS A 1 86 ? 15.342 12.733 -19.941 1.00 97.56 86 LYS A N 1
ATOM 660 C CA . LYS A 1 86 ? 14.388 13.609 -20.636 1.00 97.56 86 LYS A CA 1
ATOM 661 C C . LYS A 1 86 ? 12.951 13.468 -20.116 1.00 97.56 86 LYS A C 1
ATOM 663 O O . LYS A 1 86 ? 12.058 14.121 -20.645 1.00 97.56 86 LYS A O 1
ATOM 668 N N . GLY A 1 87 ? 12.707 12.613 -19.118 1.00 94.56 87 GLY A N 1
ATOM 669 C CA . GLY A 1 87 ? 11.360 12.291 -18.631 1.00 94.56 87 GLY A CA 1
ATOM 670 C C . GLY A 1 87 ? 10.550 11.400 -19.582 1.00 94.56 87 GLY A C 1
ATOM 671 O O . GLY A 1 87 ? 9.336 11.276 -19.442 1.00 94.56 87 GLY A O 1
ATOM 672 N N . GLU A 1 88 ? 11.195 10.762 -20.561 1.00 94.19 88 GLU A N 1
ATOM 673 C CA . GLU A 1 88 ? 10.550 9.945 -21.590 1.00 94.19 88 GLU A CA 1
ATOM 674 C C . GLU A 1 88 ? 10.406 8.478 -21.139 1.00 94.19 88 GLU A C 1
ATOM 676 O O . GLU A 1 88 ? 10.854 7.556 -21.822 1.00 94.19 88 GLU A O 1
ATOM 681 N N . THR A 1 89 ? 9.769 8.243 -19.987 1.00 90.50 89 THR A N 1
ATOM 682 C CA . THR A 1 89 ? 9.691 6.921 -19.328 1.00 90.50 89 THR A CA 1
ATOM 683 C C . THR A 1 89 ? 9.199 5.805 -20.252 1.00 90.50 89 THR A C 1
ATOM 685 O O . THR A 1 89 ? 9.765 4.715 -20.254 1.00 90.50 89 THR A O 1
ATOM 688 N N . LYS A 1 90 ? 8.192 6.074 -21.095 1.00 89.69 90 LYS A N 1
ATOM 689 C CA . LYS A 1 90 ? 7.672 5.077 -22.045 1.00 89.69 90 LYS A CA 1
ATOM 690 C C . LYS A 1 90 ? 8.735 4.638 -23.059 1.00 89.69 90 LYS A C 1
ATOM 692 O O . LYS A 1 90 ? 8.932 3.444 -23.254 1.00 89.69 90 LYS A O 1
ATOM 697 N N . LYS A 1 91 ? 9.471 5.596 -23.636 1.00 93.44 91 LYS A N 1
ATOM 698 C CA . LYS A 1 91 ? 10.560 5.306 -24.583 1.00 93.44 91 LYS A CA 1
ATOM 699 C C . LYS A 1 91 ? 11.704 4.564 -23.896 1.00 93.44 91 LYS A C 1
ATOM 701 O O . LYS A 1 91 ? 12.281 3.658 -24.484 1.00 93.44 91 LYS A O 1
ATOM 706 N N . ALA A 1 92 ? 12.015 4.916 -22.648 1.00 95.19 92 ALA A N 1
ATOM 707 C CA . ALA A 1 92 ? 13.031 4.208 -21.877 1.00 95.19 92 ALA A CA 1
ATOM 708 C C . ALA A 1 92 ? 12.679 2.723 -21.699 1.00 95.19 92 ALA A C 1
ATOM 710 O O . ALA A 1 92 ? 13.517 1.869 -21.974 1.00 95.19 92 ALA A O 1
ATOM 711 N N . VAL A 1 93 ? 11.439 2.405 -21.311 1.00 93.12 93 VAL A N 1
ATOM 712 C CA . VAL A 1 93 ? 10.994 1.011 -21.142 1.00 93.12 93 VAL A CA 1
ATOM 713 C C . VAL A 1 93 ? 10.967 0.251 -22.467 1.00 93.12 93 VAL A C 1
ATOM 715 O O . VAL A 1 93 ? 11.414 -0.892 -22.516 1.00 93.12 93 VAL A O 1
ATOM 718 N N . GLU A 1 94 ? 10.508 0.878 -23.554 1.00 93.56 94 GLU A N 1
ATOM 719 C CA . GLU A 1 94 ? 10.558 0.279 -24.895 1.00 93.56 94 GLU A CA 1
ATOM 720 C C . GLU A 1 94 ? 11.996 -0.099 -25.285 1.00 93.56 94 GLU A C 1
ATOM 722 O O . GLU A 1 94 ? 12.238 -1.195 -25.790 1.00 93.56 94 GLU A O 1
ATOM 727 N N . VAL A 1 95 ? 12.967 0.772 -24.995 1.00 96.06 95 VAL A N 1
ATOM 728 C CA . VAL A 1 95 ? 14.387 0.516 -25.266 1.00 96.06 95 VAL A CA 1
ATOM 729 C C . VAL A 1 95 ? 14.966 -0.571 -24.356 1.00 96.06 95 VAL A C 1
ATOM 731 O O . VAL A 1 95 ? 15.722 -1.407 -24.848 1.00 96.06 95 VAL A O 1
ATOM 734 N N . LEU A 1 96 ? 14.613 -0.599 -23.065 1.00 94.81 96 LEU A N 1
ATOM 735 C CA . LEU A 1 96 ? 15.034 -1.663 -22.142 1.00 94.81 96 LEU A CA 1
ATOM 736 C C . LEU A 1 96 ? 14.545 -3.037 -22.612 1.00 94.81 96 LEU A C 1
ATOM 738 O O . LEU A 1 96 ? 15.326 -3.988 -22.646 1.00 94.81 96 LEU A O 1
ATOM 742 N N . LYS A 1 97 ? 13.298 -3.117 -23.088 1.00 93.50 97 LYS A N 1
ATOM 743 C CA . LYS A 1 97 ? 12.717 -4.351 -23.625 1.00 93.50 97 LYS A CA 1
ATOM 744 C C . LYS A 1 97 ? 13.488 -4.887 -24.836 1.00 93.50 97 LYS A C 1
ATOM 746 O O . LYS A 1 97 ? 13.693 -6.094 -24.941 1.00 93.50 97 LYS A O 1
ATOM 751 N N . LEU A 1 98 ? 13.977 -4.010 -25.720 1.00 93.44 98 LEU A N 1
ATOM 752 C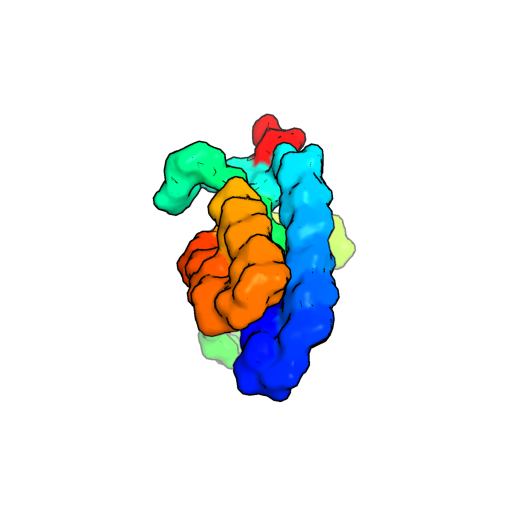 CA . LEU A 1 98 ? 14.847 -4.408 -26.842 1.00 93.44 98 LEU A CA 1
ATOM 753 C C . LEU A 1 98 ? 16.183 -5.010 -26.371 1.00 93.44 98 LEU A C 1
ATOM 755 O O . LEU A 1 98 ? 16.748 -5.852 -27.062 1.00 93.44 98 LEU A O 1
ATOM 759 N N . GLY A 1 99 ? 16.661 -4.618 -25.187 1.00 93.19 99 GLY A N 1
ATOM 760 C CA . GLY A 1 99 ? 17.833 -5.194 -24.521 1.00 93.19 99 GLY A CA 1
ATOM 761 C C . GLY A 1 99 ? 17.546 -6.449 -23.688 1.00 93.19 99 GLY A C 1
ATOM 762 O O . GLY A 1 99 ? 18.408 -6.842 -22.901 1.00 93.19 99 GLY A O 1
ATOM 763 N N . ALA A 1 100 ? 16.359 -7.056 -23.830 1.00 93.00 100 ALA A N 1
ATOM 764 C CA . ALA A 1 100 ? 15.881 -8.174 -23.010 1.00 93.00 100 ALA A CA 1
ATOM 765 C C . ALA A 1 100 ? 15.871 -7.863 -21.498 1.00 93.00 100 ALA A C 1
ATOM 767 O O . ALA A 1 100 ? 16.237 -8.705 -20.674 1.00 93.00 100 ALA A O 1
ATOM 768 N N . ILE A 1 101 ? 15.484 -6.631 -21.152 1.00 93.62 101 ILE A N 1
ATOM 769 C CA . ILE A 1 101 ? 15.248 -6.178 -19.781 1.00 93.62 101 ILE A CA 1
ATOM 770 C C . ILE A 1 101 ? 13.771 -5.802 -19.672 1.00 93.62 101 ILE A C 1
ATOM 772 O O . ILE A 1 101 ? 13.343 -4.764 -20.181 1.00 93.62 101 ILE A O 1
ATOM 776 N N . ASP A 1 102 ? 12.994 -6.646 -19.004 1.00 93.31 102 ASP A N 1
ATOM 777 C CA . ASP A 1 102 ? 11.588 -6.374 -18.730 1.00 93.31 102 ASP A CA 1
ATOM 778 C C . ASP A 1 102 ? 11.443 -5.628 -17.400 1.00 93.31 102 ASP A C 1
ATOM 780 O O . ASP A 1 102 ? 12.104 -5.937 -16.406 1.00 93.31 102 ASP A O 1
ATOM 784 N N . VAL A 1 103 ? 10.553 -4.634 -17.385 1.00 93.50 103 VAL A N 1
ATOM 785 C CA . VAL A 1 103 ? 10.241 -3.825 -16.203 1.00 93.50 103 VAL A CA 1
ATOM 786 C C . VAL A 1 103 ? 8.750 -3.931 -15.914 1.00 93.50 103 VAL A C 1
ATOM 788 O O . VAL A 1 103 ? 7.923 -3.710 -16.801 1.00 93.50 103 VAL A O 1
ATOM 791 N N . ALA A 1 104 ? 8.407 -4.232 -14.667 1.00 92.81 104 ALA A N 1
ATOM 792 C CA . ALA A 1 104 ? 7.029 -4.298 -14.197 1.00 92.81 104 ALA A CA 1
ATOM 793 C C . ALA A 1 104 ? 6.850 -3.485 -12.910 1.00 92.81 104 ALA A C 1
ATOM 795 O O . ALA A 1 104 ? 7.759 -3.398 -12.087 1.00 92.81 104 ALA A O 1
ATOM 796 N N . LEU A 1 105 ? 5.668 -2.900 -12.731 1.00 92.31 1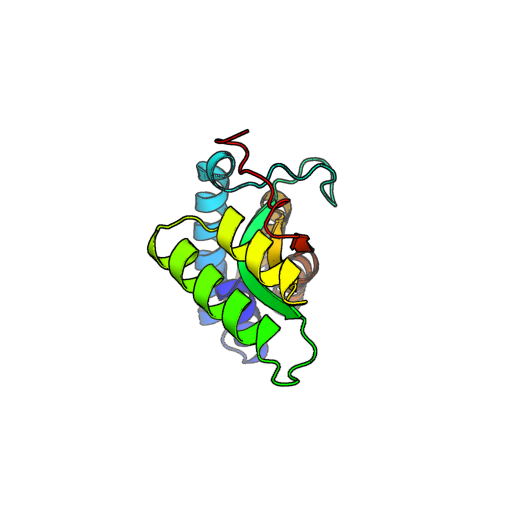05 LEU A N 1
ATOM 797 C CA . LEU A 1 105 ? 5.255 -2.216 -11.511 1.00 92.31 105 LEU A CA 1
ATOM 798 C C . LEU A 1 105 ? 4.371 -3.155 -10.691 1.00 92.31 105 LEU A C 1
ATOM 800 O O . LEU A 1 105 ? 3.288 -3.506 -11.146 1.00 92.31 105 LEU A O 1
ATOM 804 N N . SER A 1 106 ? 4.790 -3.509 -9.481 1.00 93.94 106 SER A N 1
ATOM 805 C CA . SER A 1 106 ? 3.949 -4.222 -8.515 1.00 93.94 106 SER A CA 1
ATOM 806 C C . SER A 1 106 ? 3.444 -3.255 -7.455 1.00 93.94 106 SER A C 1
ATOM 808 O O . SER A 1 106 ? 4.222 -2.456 -6.935 1.00 93.94 106 SER A O 1
ATOM 810 N N . THR A 1 107 ? 2.159 -3.308 -7.113 1.00 93.44 107 THR A N 1
ATOM 811 C CA . THR A 1 107 ? 1.560 -2.398 -6.131 1.00 93.44 107 THR A CA 1
ATOM 812 C C . THR A 1 107 ? 0.591 -3.097 -5.186 1.00 93.44 107 THR A C 1
ATOM 814 O O . THR A 1 107 ? -0.148 -3.994 -5.581 1.00 93.44 107 THR A O 1
ATOM 817 N N . GLU A 1 108 ? 0.608 -2.669 -3.923 1.00 94.19 108 GLU A N 1
ATOM 818 C CA . GLU A 1 108 ? -0.374 -3.050 -2.908 1.00 94.19 108 GLU A CA 1
ATOM 819 C C . GLU A 1 108 ? -1.617 -2.158 -3.037 1.00 94.19 108 GLU A C 1
ATOM 821 O O . GLU A 1 108 ? -1.546 -0.947 -2.798 1.00 94.19 108 GLU A O 1
ATOM 826 N N . LEU A 1 109 ? -2.750 -2.762 -3.382 1.00 94.00 109 LEU A N 1
ATOM 827 C CA . LEU A 1 109 ? -4.053 -2.131 -3.542 1.00 94.00 109 LEU A CA 1
ATOM 828 C C . LEU A 1 109 ? -4.930 -2.379 -2.315 1.00 94.00 109 LEU A C 1
ATOM 830 O O . LEU A 1 109 ? -5.245 -3.520 -1.974 1.00 94.00 109 LEU A O 1
ATOM 834 N N . VAL A 1 110 ? -5.363 -1.299 -1.669 1.00 94.88 110 VAL A N 1
ATOM 835 C CA . VAL A 1 110 ? -6.224 -1.360 -0.483 1.00 94.88 110 VAL A CA 1
ATOM 836 C C . VAL A 1 110 ? -7.683 -1.090 -0.873 1.00 94.88 110 VAL A C 1
ATOM 838 O O . VAL A 1 110 ? -7.944 -0.008 -1.406 1.00 94.88 110 VAL A O 1
ATOM 841 N N . PRO A 1 111 ? -8.631 -2.004 -0.576 1.00 94.69 111 PRO A N 1
ATOM 842 C CA . PRO A 1 111 ? -10.066 -1.758 -0.738 1.00 94.69 111 PRO A CA 1
ATOM 843 C C . PRO A 1 111 ? -10.562 -0.807 0.360 1.00 94.69 111 PRO A C 1
ATOM 845 O O . PRO A 1 111 ? -10.668 -1.187 1.530 1.00 94.69 111 PRO A O 1
ATOM 848 N N . LEU A 1 112 ? -10.794 0.466 0.026 1.00 94.25 112 LEU A N 1
ATOM 849 C CA . LEU A 1 112 ? -10.966 1.514 1.039 1.00 94.25 112 LEU A CA 1
ATOM 850 C C . LEU A 1 112 ? -12.224 1.371 1.906 1.00 94.25 112 LEU A C 1
ATOM 852 O O . LEU A 1 112 ? -12.178 1.755 3.080 1.00 94.25 112 LEU A O 1
ATOM 856 N N . LYS A 1 113 ? -13.342 0.853 1.378 1.00 93.81 113 LYS A N 1
ATOM 857 C CA . LYS A 1 113 ? -14.574 0.732 2.178 1.00 93.81 113 LYS A CA 1
ATOM 858 C C . LYS A 1 113 ? -14.425 -0.387 3.203 1.00 93.81 113 LYS A C 1
ATOM 860 O O . LYS A 1 113 ? -14.639 -0.146 4.393 1.00 93.81 113 LYS A O 1
ATOM 865 N N . SER A 1 114 ? -13.961 -1.556 2.768 1.00 94.62 114 SER A N 1
ATOM 866 C CA . SER A 1 114 ? -13.605 -2.670 3.652 1.00 94.62 114 SER A CA 1
ATOM 867 C C . SER A 1 114 ? -12.543 -2.271 4.676 1.00 94.62 114 SER A C 1
ATOM 869 O O . SER A 1 114 ? -12.693 -2.550 5.866 1.00 94.62 114 SER A O 1
ATOM 871 N N . ALA A 1 115 ? -11.511 -1.527 4.258 1.00 96.50 115 ALA A N 1
ATOM 872 C CA . ALA A 1 115 ? -10.491 -1.011 5.167 1.00 96.50 115 ALA A CA 1
ATOM 873 C C . ALA A 1 115 ? -11.083 -0.152 6.282 1.00 96.50 115 ALA A C 1
ATOM 875 O O . ALA A 1 115 ? -10.744 -0.343 7.451 1.00 96.50 115 ALA A O 1
ATOM 876 N N . LYS A 1 116 ? -11.992 0.766 5.941 1.00 97.56 116 LYS A N 1
ATOM 877 C CA . LYS A 1 116 ? -12.681 1.583 6.938 1.00 97.56 116 LYS A CA 1
ATOM 878 C C . LYS A 1 116 ? -13.504 0.723 7.893 1.00 97.56 116 LYS A C 1
ATOM 880 O O . LYS A 1 116 ? -13.384 0.910 9.099 1.00 97.56 116 LYS A O 1
ATOM 885 N N . SER A 1 117 ? -14.281 -0.224 7.371 1.00 97.81 117 SER A N 1
ATOM 886 C CA . SER A 1 117 ? -15.121 -1.104 8.191 1.00 97.81 117 SER A CA 1
ATOM 887 C C . SER A 1 117 ? -14.301 -1.883 9.224 1.00 97.81 117 SER A C 1
ATOM 889 O O . SER A 1 117 ? -14.617 -1.856 10.411 1.00 97.81 117 SER A O 1
ATOM 891 N N . HIS A 1 118 ? -13.211 -2.527 8.799 1.00 98.56 118 HIS A N 1
ATOM 892 C CA . HIS A 1 118 ? -12.351 -3.299 9.699 1.00 98.56 118 HIS A CA 1
ATOM 893 C C . HIS A 1 118 ? -11.606 -2.428 10.714 1.00 98.56 118 HIS A C 1
ATOM 895 O O . HIS A 1 118 ? -11.417 -2.843 11.857 1.00 98.56 118 HIS A O 1
ATOM 901 N N . ILE A 1 119 ? -11.187 -1.217 10.327 1.00 98.62 119 ILE A N 1
ATOM 902 C CA . ILE A 1 119 ? -10.548 -0.284 11.261 1.00 98.62 119 ILE A CA 1
ATOM 903 C C . ILE A 1 119 ? -11.553 0.203 12.307 1.00 98.62 119 ILE A C 1
ATOM 905 O O . ILE A 1 119 ? -11.229 0.177 13.489 1.00 98.62 119 ILE A O 1
ATOM 909 N N . ASP A 1 120 ? -12.761 0.606 11.905 1.00 98.62 120 ASP A N 1
ATOM 910 C CA . ASP A 1 120 ? -13.804 1.045 12.841 1.00 98.62 120 ASP A CA 1
ATOM 911 C C . ASP A 1 120 ? -14.171 -0.074 13.830 1.00 98.62 120 ASP A C 1
ATOM 913 O O . ASP A 1 120 ? -14.317 0.163 15.032 1.00 98.62 120 ASP A O 1
ATOM 917 N N . GLU A 1 121 ? -14.280 -1.312 13.339 1.00 98.75 121 GLU A N 1
ATOM 918 C CA . GLU A 1 121 ? -14.511 -2.485 14.178 1.00 98.75 121 GLU A CA 1
ATOM 919 C C . GLU A 1 121 ? -13.367 -2.698 15.177 1.00 98.75 121 GLU A C 1
ATOM 921 O O . GLU A 1 121 ? -13.621 -2.908 16.364 1.00 98.75 121 GLU A O 1
ATOM 926 N N . ALA A 1 122 ? -12.115 -2.585 14.729 1.00 98.75 122 ALA A N 1
ATOM 927 C CA . ALA A 1 122 ? -10.952 -2.700 15.599 1.00 98.75 122 ALA A CA 1
ATOM 928 C C . ALA A 1 122 ? -10.911 -1.597 16.669 1.00 98.75 122 ALA A C 1
ATOM 930 O O . ALA A 1 122 ? -10.662 -1.915 17.828 1.00 98.75 122 ALA A O 1
ATOM 931 N N . VAL A 1 123 ? -11.209 -0.335 16.323 1.00 98.69 123 VAL A N 1
ATOM 932 C CA . VAL A 1 123 ? -11.319 0.772 17.298 1.00 98.69 123 VAL A CA 1
ATOM 933 C C . VAL A 1 123 ? -12.315 0.404 18.396 1.00 98.69 123 VAL A C 1
ATOM 935 O O . VAL A 1 123 ? -11.999 0.501 19.581 1.00 98.69 123 VAL A O 1
ATOM 938 N N . ARG A 1 124 ? -13.508 -0.068 18.013 1.00 98.69 124 ARG A N 1
ATOM 939 C CA . ARG A 1 124 ? -14.549 -0.470 18.966 1.00 98.69 124 ARG A CA 1
ATOM 940 C C . ARG A 1 124 ? -14.090 -1.632 19.850 1.00 98.69 124 ARG A C 1
ATOM 942 O O . ARG A 1 124 ? -14.261 -1.584 21.062 1.00 98.69 124 ARG A O 1
ATOM 949 N N . LEU A 1 125 ? -13.496 -2.669 19.259 1.00 98.81 125 LEU A N 1
ATOM 950 C CA . LEU A 1 125 ? -13.045 -3.860 19.984 1.00 98.81 125 LEU A CA 1
ATOM 951 C C . LEU A 1 125 ? -11.898 -3.560 20.960 1.00 98.81 125 LEU A C 1
ATOM 953 O O . LEU A 1 125 ? -11.897 -4.110 22.058 1.00 98.81 125 LEU A O 1
ATOM 957 N N . ILE A 1 126 ? -10.958 -2.675 20.608 1.00 98.38 126 ILE A N 1
ATOM 958 C CA . ILE A 1 126 ? -9.907 -2.225 21.538 1.00 98.38 126 ILE A CA 1
ATOM 959 C C . ILE A 1 126 ? -10.537 -1.465 22.710 1.00 98.38 126 ILE A C 1
ATOM 961 O O . ILE A 1 126 ? -10.194 -1.752 23.856 1.00 98.38 126 ILE A O 1
ATOM 965 N N . GLY A 1 127 ? -11.501 -0.575 22.445 1.00 97.56 127 GLY A N 1
ATOM 966 C CA . GLY A 1 127 ? -12.252 0.132 23.489 1.00 97.56 127 GLY A CA 1
ATOM 967 C C . GLY A 1 127 ? -13.019 -0.801 24.437 1.00 97.56 127 GLY A C 1
ATOM 968 O O . GLY A 1 127 ? -13.086 -0.539 25.635 1.00 97.56 127 GLY A O 1
ATOM 969 N N . ASP A 1 128 ? -13.524 -1.925 23.922 1.00 98.31 128 ASP A N 1
ATOM 970 C CA . ASP A 1 128 ? -14.193 -2.975 24.705 1.00 98.31 128 ASP A CA 1
ATOM 971 C C . ASP A 1 128 ? -13.212 -3.916 25.444 1.00 98.31 128 ASP A C 1
ATOM 973 O O . ASP A 1 128 ? -13.643 -4.861 26.110 1.00 98.31 128 ASP A O 1
ATOM 977 N N . GLY A 1 129 ? -11.895 -3.734 25.293 1.00 98.12 129 GLY A N 1
ATOM 978 C CA . GLY A 1 129 ? -10.871 -4.637 25.837 1.00 98.12 129 GLY A CA 1
ATOM 979 C C . GLY A 1 129 ? -10.753 -5.988 25.113 1.00 98.12 129 GLY A C 1
ATOM 980 O O . GLY A 1 129 ? -10.067 -6.894 25.588 1.00 98.12 129 GLY A O 1
ATOM 981 N N . LYS A 1 130 ? -11.396 -6.142 23.951 1.00 98.75 130 LYS A N 1
ATOM 982 C CA . LYS A 1 130 ? -11.406 -7.351 23.109 1.00 98.75 130 LYS A CA 1
ATOM 983 C C . LYS A 1 130 ? -10.228 -7.354 22.139 1.00 98.75 130 LYS A C 1
ATOM 985 O O . LYS A 1 130 ? -10.376 -7.252 20.920 1.00 98.75 130 LYS A O 1
ATOM 990 N N . TYR A 1 131 ? -9.022 -7.403 22.694 1.00 98.44 131 TYR A N 1
ATOM 991 C CA . TYR A 1 131 ? -7.801 -7.179 21.919 1.00 98.44 131 TYR A CA 1
ATOM 992 C C . TYR A 1 131 ? -7.515 -8.281 20.892 1.00 98.44 131 TYR A C 1
ATOM 994 O O . TYR A 1 131 ? -6.990 -7.995 19.816 1.00 98.44 131 TYR A O 1
ATOM 1002 N N . TYR A 1 132 ? -7.866 -9.534 21.187 1.00 98.25 132 TYR A N 1
ATOM 1003 C CA . TYR A 1 132 ? -7.654 -10.631 20.244 1.00 98.25 132 TYR A CA 1
ATOM 1004 C C . TYR A 1 132 ? -8.534 -10.464 19.000 1.00 98.25 132 TYR A C 1
ATOM 1006 O O . TYR A 1 132 ? -8.040 -10.531 17.873 1.00 98.25 132 TYR A O 1
ATOM 1014 N N . GLU A 1 133 ? -9.813 -10.161 19.206 1.00 98.69 133 GLU A N 1
ATOM 1015 C CA . GLU A 1 133 ? -10.787 -9.891 18.156 1.00 98.69 133 GLU A CA 1
ATOM 1016 C C . GLU A 1 133 ? -10.419 -8.629 17.372 1.00 98.69 133 GLU A C 1
ATOM 1018 O O . GLU A 1 133 ? -10.468 -8.640 16.144 1.00 98.69 133 GLU A O 1
ATOM 1023 N N . ALA A 1 134 ? -9.959 -7.571 18.051 1.00 98.69 134 ALA A N 1
ATOM 1024 C CA . ALA A 1 134 ? -9.442 -6.380 17.381 1.00 98.69 134 ALA A CA 1
ATOM 1025 C C . ALA A 1 134 ? -8.268 -6.717 16.450 1.00 98.69 134 ALA A C 1
ATOM 1027 O O . ALA A 1 134 ? -8.219 -6.257 15.309 1.00 98.69 134 ALA A O 1
ATOM 1028 N N . ASN A 1 135 ? -7.335 -7.563 16.897 1.00 98.56 135 ASN A N 1
ATOM 1029 C CA . ASN A 1 135 ? -6.246 -8.035 16.048 1.00 98.56 135 ASN A CA 1
ATOM 1030 C C . ASN A 1 135 ? -6.758 -8.839 14.839 1.00 98.56 135 ASN A C 1
ATOM 1032 O O . ASN A 1 135 ? -6.175 -8.716 13.761 1.00 98.56 135 ASN A O 1
ATOM 1036 N N . LEU A 1 136 ? -7.814 -9.646 14.990 1.00 98.69 136 LEU A N 1
ATOM 1037 C CA . LEU A 1 136 ? -8.406 -10.378 13.866 1.00 98.69 136 LEU A CA 1
ATOM 1038 C C . LEU A 1 136 ? -9.059 -9.434 12.850 1.00 98.69 136 LEU A C 1
ATOM 1040 O O . LEU A 1 136 ? -8.837 -9.614 11.656 1.00 98.69 136 LEU A O 1
ATOM 1044 N N . ALA A 1 137 ? -9.768 -8.394 13.297 1.00 98.69 137 ALA A N 1
ATOM 1045 C CA . ALA A 1 137 ? -10.318 -7.367 12.408 1.00 98.69 137 ALA A CA 1
ATOM 1046 C C . ALA A 1 137 ? -9.205 -6.633 11.632 1.00 98.69 137 ALA A C 1
ATOM 1048 O O . ALA A 1 137 ? -9.266 -6.498 10.410 1.00 98.69 137 ALA A O 1
ATOM 1049 N N . LEU A 1 138 ? -8.124 -6.237 12.314 1.00 98.69 138 LEU A N 1
ATOM 1050 C CA . LEU A 1 138 ? -6.959 -5.615 11.670 1.00 98.69 138 LEU A CA 1
ATOM 1051 C C . LEU A 1 138 ? -6.236 -6.568 10.705 1.00 98.69 138 LEU A C 1
ATOM 1053 O O . LEU A 1 138 ? -5.730 -6.128 9.673 1.00 98.69 138 LEU A O 1
ATOM 1057 N N . LYS A 1 139 ? -6.187 -7.868 11.018 1.00 98.44 139 LYS A N 1
ATOM 1058 C CA . LYS A 1 139 ? -5.642 -8.890 10.118 1.00 98.44 139 LYS A CA 1
ATOM 1059 C C . LY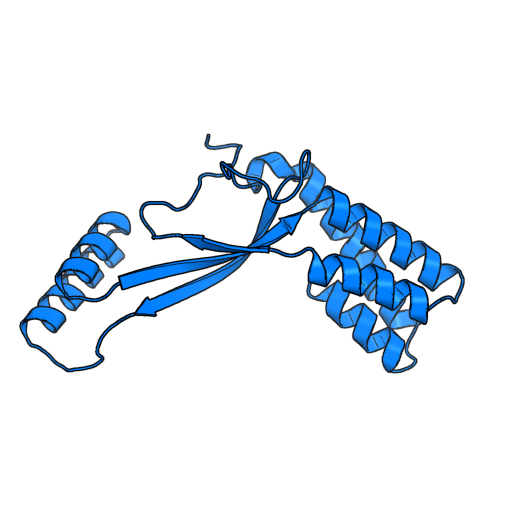S A 1 139 ? -6.516 -9.076 8.878 1.00 98.44 139 LYS A C 1
ATOM 1061 O O . LYS A 1 139 ? -5.965 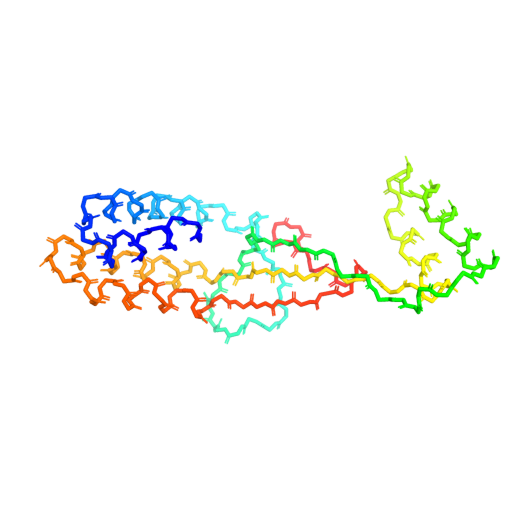-9.178 7.790 1.00 98.44 139 LYS A O 1
ATOM 1066 N N . ALA A 1 140 ? -7.840 -9.078 9.022 1.00 97.88 140 ALA A N 1
ATOM 1067 C CA . ALA A 1 140 ? -8.759 -9.189 7.891 1.00 97.88 140 ALA A CA 1
ATOM 1068 C C . ALA A 1 140 ? -8.544 -8.055 6.876 1.00 97.88 140 ALA A C 1
ATOM 1070 O O . ALA A 1 140 ? -8.522 -8.303 5.675 1.00 97.88 140 ALA A O 1
ATOM 1071 N N . LEU A 1 141 ? -8.271 -6.833 7.350 1.00 96.69 141 LEU A N 1
ATOM 1072 C CA . LEU A 1 141 ? -7.841 -5.734 6.483 1.00 96.69 141 LEU A CA 1
ATOM 1073 C C . LEU A 1 141 ? -6.522 -6.037 5.756 1.00 96.69 141 LEU A C 1
ATOM 1075 O O . LEU A 1 141 ? -6.425 -5.808 4.556 1.00 96.69 141 LEU A O 1
ATOM 1079 N N . GLU A 1 142 ? -5.498 -6.531 6.452 1.00 96.50 142 GLU A N 1
ATOM 1080 C CA . GLU A 1 142 ? -4.230 -6.897 5.803 1.00 96.50 142 GLU A CA 1
ATOM 1081 C C . GLU A 1 142 ? -4.403 -7.987 4.742 1.00 96.50 142 GLU A C 1
ATOM 1083 O O . GLU A 1 142 ? -3.801 -7.885 3.678 1.00 96.50 142 GLU A O 1
ATOM 1088 N N . ASP A 1 143 ? -5.251 -8.979 5.008 1.00 95.69 143 ASP A N 1
ATOM 1089 C CA . ASP A 1 143 ? -5.546 -10.074 4.081 1.00 95.69 143 ASP A CA 1
ATOM 1090 C C . ASP A 1 143 ? -6.400 -9.614 2.882 1.00 95.69 143 ASP A C 1
ATOM 1092 O O . ASP A 1 143 ? -6.372 -10.247 1.829 1.00 95.69 143 ASP A O 1
ATOM 1096 N N . ALA A 1 144 ? -7.137 -8.506 3.016 1.00 93.50 144 ALA A N 1
ATOM 1097 C CA . ALA A 1 144 ? -7.924 -7.906 1.939 1.00 93.50 144 ALA A CA 1
ATOM 1098 C C . ALA A 1 144 ? -7.088 -7.051 0.966 1.00 93.50 144 ALA A C 1
ATOM 1100 O O . ALA A 1 144 ? -7.599 -6.634 -0.076 1.00 93.50 144 ALA A O 1
ATOM 1101 N N . VAL A 1 145 ? -5.821 -6.762 1.289 1.00 93.50 145 VAL A N 1
ATOM 1102 C CA . VAL A 1 145 ? -4.915 -6.052 0.377 1.00 93.50 145 VAL A CA 1
ATOM 1103 C C . VAL A 1 145 ? -4.581 -6.950 -0.810 1.00 93.50 145 VAL A C 1
ATOM 1105 O O . VAL A 1 145 ? -4.116 -8.075 -0.647 1.00 93.50 145 VAL A O 1
ATOM 1108 N N . VAL A 1 146 ? -4.779 -6.427 -2.016 1.00 91.94 146 VAL A N 1
ATOM 1109 C CA . VAL A 1 146 ? -4.487 -7.134 -3.268 1.00 91.94 146 VAL A CA 1
ATOM 1110 C C . VAL A 1 146 ? -3.141 -6.661 -3.796 1.00 91.94 146 VAL A C 1
ATOM 1112 O O . VAL A 1 146 ? -2.844 -5.472 -3.753 1.00 91.94 146 VAL A O 1
ATOM 1115 N N . ILE A 1 147 ? -2.318 -7.572 -4.308 1.00 91.88 147 ILE A N 1
ATOM 1116 C CA . ILE A 1 147 ? -1.099 -7.206 -5.032 1.00 91.88 147 ILE A CA 1
ATOM 1117 C C . ILE A 1 147 ? -1.385 -7.347 -6.520 1.00 91.88 147 ILE A C 1
ATOM 1119 O O . ILE A 1 147 ? -1.722 -8.435 -6.978 1.00 91.88 147 ILE A O 1
ATOM 1123 N N . GLU A 1 148 ? -1.224 -6.257 -7.261 1.00 91.06 148 GLU A N 1
ATOM 1124 C CA . GLU A 1 148 ? -1.338 -6.246 -8.719 1.00 91.06 148 GLU A CA 1
ATOM 1125 C C . GLU A 1 148 ? 0.006 -5.907 -9.353 1.00 91.06 148 GLU A C 1
ATOM 1127 O O . GLU A 1 148 ? 0.757 -5.072 -8.839 1.00 91.06 148 GLU A O 1
ATOM 1132 N N . THR A 1 149 ? 0.294 -6.540 -10.489 1.00 91.88 149 THR A N 1
ATOM 1133 C CA . THR A 1 149 ? 1.503 -6.287 -11.274 1.00 91.88 149 THR A CA 1
ATOM 1134 C C . THR A 1 149 ? 1.120 -5.833 -12.673 1.00 91.88 149 THR A C 1
ATOM 1136 O O . THR A 1 149 ? 0.421 -6.530 -13.405 1.00 91.88 149 THR A O 1
ATOM 1139 N N . PHE A 1 150 ? 1.630 -4.672 -13.067 1.00 90.38 150 PHE A N 1
ATOM 1140 C CA . PHE A 1 150 ? 1.386 -4.055 -14.360 1.00 90.38 150 PHE A CA 1
ATOM 1141 C C . PHE A 1 150 ? 2.678 -3.993 -15.170 1.00 90.38 150 PHE A C 1
ATOM 1143 O O . PHE A 1 150 ? 3.738 -3.635 -14.653 1.00 90.38 150 PHE A O 1
ATOM 1150 N N . ALA A 1 151 ? 2.585 -4.265 -16.471 1.00 87.31 151 ALA A N 1
ATOM 1151 C CA . ALA A 1 151 ? 3.595 -3.771 -17.399 1.00 87.31 151 ALA A CA 1
ATOM 1152 C C . ALA A 1 151 ? 3.569 -2.232 -17.381 1.00 87.31 151 ALA A C 1
ATOM 1154 O O . ALA A 1 151 ? 2.506 -1.633 -17.208 1.00 87.31 151 ALA A O 1
ATOM 1155 N N . VAL A 1 152 ? 4.721 -1.574 -17.543 1.00 82.94 152 VAL A N 1
ATOM 1156 C CA . VAL A 1 152 ? 4.804 -0.106 -17.390 1.00 82.94 152 VAL A CA 1
ATOM 1157 C C . VAL A 1 152 ? 3.929 0.649 -18.404 1.00 82.94 152 VAL A C 1
ATOM 1159 O O . VAL A 1 152 ? 3.428 1.730 -18.108 1.00 82.94 152 VAL A O 1
ATOM 1162 N N . ASP A 1 153 ? 3.694 0.081 -19.585 1.00 81.50 153 ASP A N 1
ATOM 1163 C CA . ASP A 1 153 ? 2.808 0.634 -20.615 1.00 81.50 153 ASP A CA 1
ATOM 1164 C C . ASP A 1 153 ? 1.313 0.354 -20.375 1.00 81.50 153 ASP A C 1
ATOM 1166 O O . ASP A 1 153 ? 0.465 0.925 -21.062 1.00 81.50 153 ASP A O 1
ATOM 1170 N N . ALA A 1 154 ? 0.992 -0.481 -19.385 1.00 85.94 154 ALA A N 1
ATOM 1171 C CA . ALA A 1 154 ? -0.356 -0.885 -19.001 1.00 85.94 154 ALA A CA 1
ATOM 1172 C C . ALA A 1 154 ? -0.731 -0.447 -17.573 1.00 85.94 154 ALA A C 1
ATOM 1174 O O . ALA A 1 154 ? -1.703 -0.958 -17.015 1.00 85.94 154 ALA A O 1
ATOM 1175 N N . ILE A 1 155 ? 0.023 0.485 -16.974 1.00 87.38 155 ILE A N 1
ATOM 1176 C CA . ILE A 1 155 ? -0.311 1.045 -15.659 1.00 87.38 155 ILE A CA 1
ATOM 1177 C C . ILE A 1 155 ? -1.679 1.742 -15.762 1.00 87.38 155 ILE A C 1
ATOM 1179 O O . ILE A 1 155 ? -1.843 2.639 -16.599 1.00 87.38 155 ILE A O 1
ATOM 1183 N N . PRO A 1 156 ? -2.668 1.350 -14.941 1.00 87.75 156 PRO A N 1
ATOM 1184 C CA . PRO A 1 156 ? -3.988 1.959 -14.969 1.00 87.75 156 PRO A CA 1
ATOM 1185 C C . PRO A 1 156 ? -3.911 3.425 -14.545 1.00 87.75 156 PRO A C 1
ATOM 1187 O O . PRO A 1 156 ? -3.101 3.819 -13.702 1.00 87.75 156 PRO A O 1
ATOM 1190 N N . LYS A 1 157 ? -4.786 4.242 -15.130 1.00 88.69 157 LYS A N 1
ATOM 1191 C CA . LYS A 1 157 ? -4.960 5.623 -14.687 1.00 88.69 157 LYS A CA 1
ATOM 1192 C C . LYS A 1 157 ? -5.727 5.654 -13.370 1.00 88.69 157 LYS A C 1
ATOM 1194 O O . LYS A 1 157 ? -6.424 4.705 -13.014 1.00 88.69 157 LYS A O 1
ATOM 1199 N N . THR A 1 158 ? -5.628 6.774 -12.667 1.00 88.88 158 THR A N 1
ATOM 1200 C CA . THR A 1 158 ? -6.565 7.064 -11.584 1.00 88.88 158 THR A CA 1
ATOM 1201 C C . THR A 1 158 ? -7.915 7.485 -12.160 1.00 88.88 158 THR A C 1
ATOM 1203 O O . THR A 1 158 ? -7.981 8.016 -13.273 1.00 88.88 158 THR A O 1
ATOM 1206 N N . LYS A 1 159 ? -8.995 7.297 -11.399 1.00 83.44 159 LYS A N 1
ATOM 1207 C CA . LYS A 1 159 ? -10.357 7.671 -11.814 1.00 83.44 159 LYS A CA 1
ATOM 1208 C C . LYS A 1 159 ? -10.492 9.150 -12.182 1.00 83.44 159 LYS A C 1
ATOM 1210 O O . LYS A 1 159 ? -11.129 9.469 -13.176 1.00 83.44 159 LYS A O 1
ATOM 1215 N N . ALA A 1 160 ? -9.810 10.050 -11.473 1.00 80.12 160 ALA A N 1
ATOM 1216 C CA . ALA A 1 160 ? -9.760 11.473 -11.822 1.00 80.12 160 ALA A CA 1
ATOM 1217 C C . ALA A 1 160 ? -9.083 11.780 -13.176 1.00 80.12 160 ALA A C 1
ATOM 1219 O O . ALA A 1 160 ? -9.279 12.864 -13.719 1.00 80.12 160 ALA A O 1
ATOM 1220 N N . GLY A 1 161 ? -8.258 10.868 -13.702 1.00 60.59 161 GLY A N 1
ATOM 1221 C CA . GLY A 1 161 ? -7.589 10.995 -15.002 1.00 60.59 161 GLY A CA 1
ATOM 1222 C C . GLY A 1 161 ? -8.162 10.095 -16.104 1.00 60.59 161 GLY A C 1
ATOM 1223 O O . GLY A 1 161 ? -7.533 9.985 -17.167 1.00 60.59 161 GLY A O 1
ATOM 1224 N N . SER A 1 162 ? -9.282 9.417 -15.828 1.00 56.59 162 SER A N 1
ATOM 1225 C CA . SER A 1 162 ? -9.955 8.463 -16.724 1.00 56.59 162 SER A CA 1
ATOM 1226 C C . SER A 1 162 ? -10.902 9.161 -17.692 1.00 56.59 162 SER A C 1
ATOM 1228 O O . SER A 1 162 ? -11.623 10.082 -17.252 1.00 56.59 162 SER A O 1
#